Protein AF-0000000083653283 (afdb_homodimer)

Solvent-accessible surface area (backbone atoms only — not comparable to full-atom values): 8372 Å² total; per-residue (Å²): 129,79,78,67,70,74,69,44,74,60,32,42,71,48,33,76,84,47,84,59,62,86,53,51,68,34,54,43,48,38,47,36,54,50,51,48,51,50,31,52,50,46,14,51,50,29,20,51,47,35,50,53,48,44,47,67,54,31,72,91,52,87,74,52,62,80,84,71,55,90,88,105,129,79,78,67,70,73,72,44,72,60,32,40,69,48,33,75,84,47,83,60,64,85,53,49,68,32,53,44,47,38,46,37,54,52,52,61,66,41,29,63,56,45,17,51,50,28,20,51,48,35,51,52,49,44,47,66,54,30,72,89,52,86,74,51,62,80,82,72,55,90,89,105

Organism: NCBI:txid97028

Sequence (144 aa):
VRRGHFYGRGEKEADPAGIYTESSRAELITKIFEVESTMIEAASSQFHNAVTQLRALNPDVALNLEGLDEEKVRRGHFYGRGEKEADPAGIYTESSRAELITKIFEVESTMIEAASSQF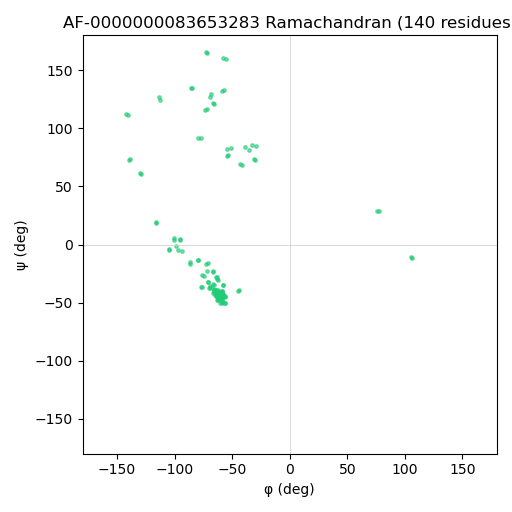HNAVTQLRALNPDVALNL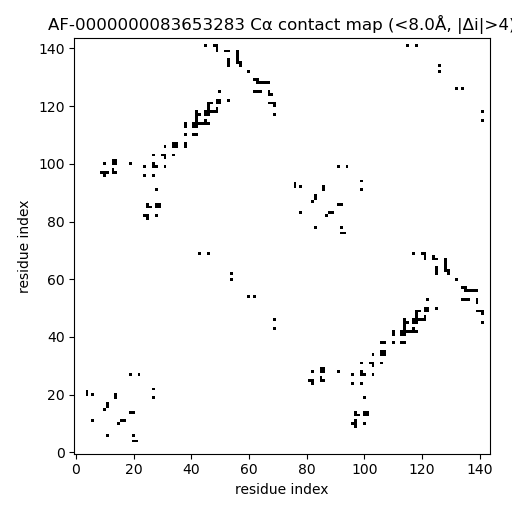EGLDEEK

Foldseek 3Di:
DPPQLPCDPVNCVVCVPCPCRPPDPVRVVVVVVVVVVVVLVVLLVVLVVVVVVVCVVCVVDDDDCPPPDSVD/DPPQLPCDPVNCVVPVPCPCSPPDPVRVVVVVVVCVVCVVVVQVVVLVVVVVVVCVVCVVDDDDCPPDDSVD

Secondary structure (DSSP, 8-state):
--------HHHHHH-TT-TTTT--HHHHHHHHHHHHHHHHHHHHHHHHHHHHHHHHH-TTS----TT--TT-/--------HHHHHH-TT-TTTT--HHHHHHHHHHHHHHHHHHHHHHHHHHHHHHHHH-TTS----TT--TT-

Radius of gyration: 21.47 Å; Cα contacts (8 Å, |Δi|>4): 147; chains: 2; bounding box: 29×71×45 Å

Structure (mmCIF, N/CA/C/O backbone):
data_AF-0000000083653283-model_v1
#
loop_
_entity.id
_entity.type
_entity.pdbx_description
1 polymer 'Uncharacterized protein'
#
loop_
_atom_site.group_PDB
_atom_site.id
_atom_site.type_symbol
_atom_site.label_atom_id
_atom_site.label_alt_id
_atom_site.label_comp_id
_atom_site.label_asym_id
_atom_site.label_entity_id
_atom_site.label_seq_id
_atom_site.pdbx_PDB_ins_code
_atom_site.Cartn_x
_atom_site.Cartn_y
_atom_site.Cartn_z
_atom_site.occupancy
_atom_site.B_iso_or_equiv
_atom_site.auth_seq_id
_atom_site.auth_comp_id
_atom_site.auth_asym_id
_atom_site.auth_atom_id
_atom_site.pdbx_PDB_model_num
ATOM 1 N N . VAL A 1 1 ? 2.195 40.906 9.297 1 31.8 1 VAL A N 1
ATOM 2 C CA . VAL A 1 1 ? 2.809 39.906 10.148 1 31.8 1 VAL A CA 1
ATOM 3 C C . VAL A 1 1 ? 2.699 38.531 9.492 1 31.8 1 VAL A C 1
ATOM 5 O O . VAL A 1 1 ? 1.6 38.062 9.18 1 31.8 1 VAL A O 1
ATOM 8 N N . ARG A 1 2 ? 3.523 38.062 8.641 1 37.94 2 ARG A N 1
ATOM 9 C CA . ARG A 1 2 ? 3.539 36.781 7.938 1 37.94 2 ARG A CA 1
ATOM 10 C C . ARG A 1 2 ? 3.389 35.625 8.914 1 37.94 2 ARG A C 1
ATOM 12 O O . ARG A 1 2 ? 4.129 35.531 9.891 1 37.94 2 ARG A O 1
ATOM 19 N N . ARG A 1 3 ? 2.25 35.219 9.359 1 39.72 3 ARG A N 1
ATOM 20 C CA . ARG A 1 3 ? 2.02 34.281 10.445 1 39.72 3 ARG A CA 1
ATOM 21 C C . ARG A 1 3 ? 2.973 33.094 10.352 1 39.72 3 ARG A C 1
ATOM 23 O O . ARG A 1 3 ? 2.99 32.375 9.352 1 39.72 3 ARG A O 1
ATOM 30 N N . GLY A 1 4 ? 4.293 33.281 10.586 1 41.56 4 GLY A N 1
ATOM 31 C CA . GLY A 1 4 ? 5.332 32.25 10.578 1 41.56 4 GLY A CA 1
ATOM 32 C C . GLY A 1 4 ? 4.84 30.891 11.047 1 41.56 4 GLY A C 1
ATOM 33 O O . GLY A 1 4 ? 4.18 30.781 12.078 1 41.56 4 GLY A O 1
ATOM 34 N N . HIS A 1 5 ? 4.285 30.141 10.102 1 49.19 5 HIS A N 1
ATOM 35 C CA . HIS A 1 5 ? 3.912 28.781 10.461 1 49.19 5 HIS A CA 1
ATOM 36 C C . HIS A 1 5 ? 4.84 28.219 11.539 1 49.19 5 HIS A C 1
ATOM 38 O O . HIS A 1 5 ? 6.062 28.203 11.359 1 49.19 5 HIS A O 1
ATOM 44 N N . PHE A 1 6 ? 4.746 28.672 12.797 1 54.31 6 PHE A N 1
ATOM 45 C CA . PHE A 1 6 ? 5.512 28.156 13.93 1 54.31 6 PHE A CA 1
ATOM 46 C C . PHE A 1 6 ? 5.715 26.656 13.812 1 54.31 6 PHE A C 1
ATOM 48 O O . PHE A 1 6 ? 4.746 25.891 13.773 1 54.31 6 PHE A O 1
ATOM 55 N N . TYR A 1 7 ? 6.66 26.312 13.062 1 65 7 TYR A N 1
ATOM 56 C CA . TYR A 1 7 ? 7.18 24.953 13.102 1 65 7 TYR A CA 1
ATOM 57 C C . TYR A 1 7 ? 7.586 24.562 14.516 1 65 7 TYR A C 1
ATOM 59 O O . TYR A 1 7 ? 8.68 24.906 14.969 1 65 7 TYR A O 1
ATOM 67 N N . GLY A 1 8 ? 6.543 24.297 15.258 1 73.06 8 GLY A N 1
ATOM 68 C CA . GLY A 1 8 ? 6.789 23.938 16.641 1 73.06 8 GLY A CA 1
ATOM 69 C C . GLY A 1 8 ? 7.734 22.766 16.812 1 73.06 8 GLY A C 1
ATOM 70 O O . GLY A 1 8 ? 8.141 22.156 15.82 1 73.06 8 GLY A O 1
ATOM 71 N N . ARG A 1 9 ? 8.312 22.641 17.953 1 79.5 9 ARG A N 1
ATOM 72 C CA . ARG A 1 9 ? 9.266 21.594 18.281 1 79.5 9 ARG A CA 1
ATOM 73 C C . ARG A 1 9 ? 8.789 20.234 17.766 1 79.5 9 ARG A C 1
ATOM 75 O O . ARG A 1 9 ? 9.562 19.484 17.172 1 79.5 9 ARG A O 1
ATOM 82 N N . GLY A 1 10 ? 7.441 19.984 17.875 1 84.31 10 GLY A N 1
ATOM 83 C CA . GLY A 1 10 ? 6.883 18.719 17.406 1 84.31 10 GLY A CA 1
ATOM 84 C C . GLY A 1 10 ? 6.965 18.562 15.898 1 84.31 10 GLY A C 1
ATOM 85 O O . GLY A 1 10 ? 7.277 17.484 15.398 1 84.31 10 GLY A O 1
ATOM 86 N N . GLU A 1 11 ? 6.84 19.609 15.234 1 88.31 11 GLU A N 1
ATOM 87 C CA . GLU A 1 11 ? 6.867 19.562 13.773 1 88.31 11 GLU A CA 1
ATOM 88 C C . GLU A 1 11 ? 8.289 19.406 13.258 1 88.31 11 GLU A C 1
ATOM 90 O O . GLU A 1 11 ? 8.523 18.703 12.266 1 88.31 11 GLU A O 1
ATOM 95 N N . LYS A 1 12 ? 9.195 20.062 13.961 1 89.81 12 LYS A N 1
ATOM 96 C CA . LYS A 1 12 ? 10.586 19.938 13.555 1 89.81 12 LYS A CA 1
ATOM 97 C C . LYS A 1 12 ? 11.086 18.5 13.719 1 89.81 12 LYS A C 1
ATOM 99 O O . LYS A 1 12 ? 11.875 18.016 12.914 1 89.81 12 LYS A O 1
ATOM 104 N N . GLU A 1 13 ? 10.664 17.891 14.766 1 92.06 13 GLU A N 1
ATOM 105 C CA . GLU A 1 13 ? 11.016 16.5 14.992 1 92.06 13 GLU A CA 1
ATOM 106 C C . GLU A 1 13 ? 10.383 15.594 13.938 1 92.06 13 GLU A C 1
ATOM 108 O O . GLU A 1 13 ? 11.016 14.664 13.445 1 92.06 13 GLU A O 1
ATOM 113 N N . ALA A 1 14 ? 9.172 15.891 13.57 1 91.69 14 ALA A N 1
ATOM 114 C CA . ALA A 1 14 ? 8.453 15.078 12.586 1 91.69 14 ALA A CA 1
ATOM 115 C C . ALA A 1 14 ? 8.961 15.352 11.172 1 91.69 14 ALA A C 1
ATOM 117 O O . ALA A 1 14 ? 8.875 14.477 10.305 1 91.69 14 ALA A O 1
ATOM 118 N N . ASP A 1 15 ? 9.477 16.484 10.969 1 93.38 15 ASP A N 1
ATOM 119 C CA . ASP A 1 15 ? 9.883 16.922 9.641 1 93.38 15 ASP A CA 1
ATOM 120 C C . ASP A 1 15 ? 11.219 17.672 9.695 1 93.38 15 ASP A C 1
ATOM 122 O O . ASP A 1 15 ? 11.281 18.875 9.445 1 93.38 15 ASP A O 1
ATOM 126 N N . PRO A 1 16 ? 12.219 16.891 9.914 1 91.81 16 PRO A N 1
ATOM 127 C CA . PRO A 1 16 ? 13.516 17.547 10.094 1 91.81 16 PRO A CA 1
ATOM 128 C C . PRO A 1 16 ? 13.977 18.297 8.852 1 91.81 16 PRO A C 1
ATOM 130 O O . PRO A 1 16 ? 14.68 19.312 8.953 1 91.81 16 PRO A O 1
ATOM 133 N N . ALA A 1 17 ? 13.586 17.906 7.711 1 93.38 17 ALA A N 1
ATOM 134 C CA . ALA A 1 17 ? 13.992 18.531 6.457 1 93.38 17 ALA A CA 1
ATOM 135 C C . ALA A 1 17 ? 13.078 19.703 6.109 1 93.38 17 ALA A C 1
ATOM 137 O O . ALA A 1 17 ? 13.383 20.484 5.203 1 93.38 17 ALA A O 1
ATOM 138 N N . GLY A 1 18 ? 11.969 19.797 6.742 1 92.69 18 GLY A N 1
ATOM 139 C CA . GLY A 1 18 ? 11.047 20.906 6.531 1 92.69 18 GLY A CA 1
ATOM 140 C C . GLY A 1 18 ? 10.266 20.797 5.238 1 92.69 18 GLY A C 1
ATOM 141 O O . GLY A 1 18 ? 9.898 21.812 4.641 1 92.69 18 GLY A O 1
ATOM 142 N N . ILE A 1 19 ? 10.039 19.641 4.789 1 93.81 19 ILE A N 1
ATOM 143 C CA . ILE A 1 19 ? 9.367 19.375 3.523 1 93.81 19 ILE A CA 1
ATOM 144 C C . ILE A 1 19 ? 7.941 19.922 3.576 1 93.81 19 ILE A C 1
ATOM 146 O O . ILE A 1 19 ? 7.43 20.438 2.58 1 93.81 19 ILE A O 1
ATOM 150 N N . TYR A 1 20 ? 7.367 19.938 4.746 1 94.56 20 TYR A N 1
ATOM 151 C CA . TYR A 1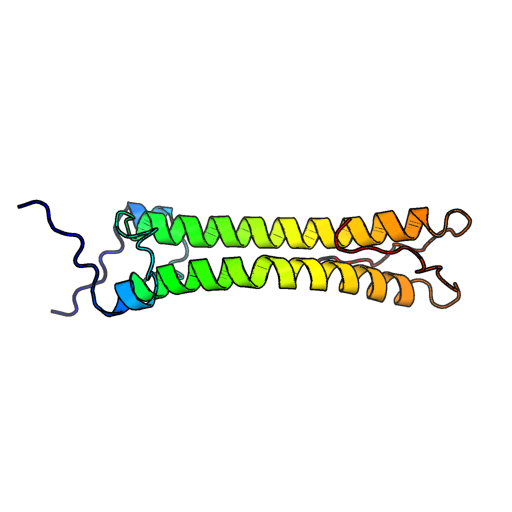 20 ? 5.953 20.266 4.832 1 94.56 20 TYR A CA 1
ATOM 152 C C . TYR A 1 20 ? 5.746 21.562 5.617 1 94.56 20 TYR A C 1
ATOM 154 O O . TYR A 1 20 ? 4.637 21.844 6.07 1 94.56 20 TYR A O 1
ATOM 162 N N . THR A 1 21 ? 6.738 22.312 5.719 1 91.06 21 THR A N 1
ATOM 163 C CA . THR A 1 21 ? 6.695 23.531 6.531 1 91.06 21 THR A CA 1
ATOM 164 C C . THR A 1 21 ? 5.59 24.453 6.051 1 91.06 21 THR A C 1
ATOM 166 O O . THR A 1 21 ? 4.906 25.094 6.859 1 91.06 21 THR A O 1
ATOM 169 N N . GLU A 1 22 ? 5.336 24.5 4.762 1 89.25 22 GLU A N 1
ATOM 170 C CA . GLU A 1 22 ? 4.398 25.484 4.207 1 89.25 22 GLU A CA 1
ATOM 171 C C . GLU A 1 22 ? 3.037 24.844 3.939 1 89.25 22 GLU A C 1
ATOM 173 O O . GLU A 1 22 ? 2.111 25.516 3.48 1 89.25 22 GLU A O 1
ATOM 178 N N . SER A 1 23 ? 2.893 23.641 4.297 1 91.81 23 SER A N 1
ATOM 179 C CA . SER A 1 23 ? 1.645 22.953 4.016 1 91.81 23 SER A CA 1
ATOM 180 C C . SER A 1 23 ? 0.601 23.219 5.09 1 91.81 23 SER A C 1
ATOM 182 O O . SER A 1 23 ? 0.922 23.266 6.281 1 91.81 23 SER A O 1
ATOM 184 N N . SER A 1 24 ? -0.583 23.5 4.664 1 91.25 24 SER A N 1
ATOM 185 C CA . SER A 1 24 ? -1.704 23.594 5.59 1 91.25 24 SER A CA 1
ATOM 186 C C . SER A 1 24 ? -2.117 22.234 6.117 1 91.25 24 SER A C 1
ATOM 188 O O . SER A 1 24 ? -1.701 21.203 5.582 1 91.25 24 SER A O 1
ATOM 190 N N . ARG A 1 25 ? -2.906 22.188 7.184 1 92.19 25 ARG A N 1
ATOM 191 C CA . ARG A 1 25 ? -3.439 20.938 7.707 1 92.19 25 ARG A CA 1
ATOM 192 C C . ARG A 1 25 ? -4.254 20.203 6.648 1 92.19 25 ARG A C 1
ATOM 194 O O . ARG A 1 25 ? -4.145 18.984 6.508 1 92.19 25 ARG A O 1
ATOM 201 N N . ALA A 1 26 ? -5.043 20.938 5.926 1 93.12 26 ALA A N 1
ATOM 202 C CA . ALA A 1 26 ? -5.844 20.344 4.859 1 93.12 26 ALA A CA 1
ATOM 203 C C . ALA A 1 26 ? -4.957 19.672 3.82 1 93.12 26 ALA A C 1
ATOM 205 O O . ALA A 1 26 ? -5.254 18.562 3.375 1 93.12 26 ALA A O 1
ATOM 206 N N . GLU A 1 27 ? -3.918 20.312 3.471 1 94.38 27 GLU A N 1
ATOM 207 C CA . GLU A 1 27 ? -2.982 19.75 2.5 1 94.38 27 GLU A CA 1
ATOM 208 C C . GLU A 1 27 ? -2.301 18.5 3.047 1 94.38 27 GLU A C 1
ATOM 210 O O . GLU A 1 27 ? -2.076 17.547 2.309 1 94.38 27 GLU A O 1
ATOM 215 N N . LEU A 1 28 ? -1.951 18.531 4.316 1 96.38 28 LEU A N 1
ATOM 216 C CA . LEU A 1 28 ? -1.321 17.375 4.934 1 96.38 28 LEU A CA 1
ATOM 217 C C . LEU A 1 28 ? -2.279 16.188 4.965 1 96.38 28 LEU A C 1
ATOM 219 O O . LEU A 1 28 ? -1.892 15.062 4.641 1 96.38 28 LEU A O 1
ATOM 223 N N . ILE A 1 29 ? -3.5 16.406 5.277 1 96.44 29 ILE A N 1
ATOM 224 C CA . ILE A 1 29 ? -4.508 15.352 5.312 1 96.44 29 ILE A CA 1
ATOM 225 C C . I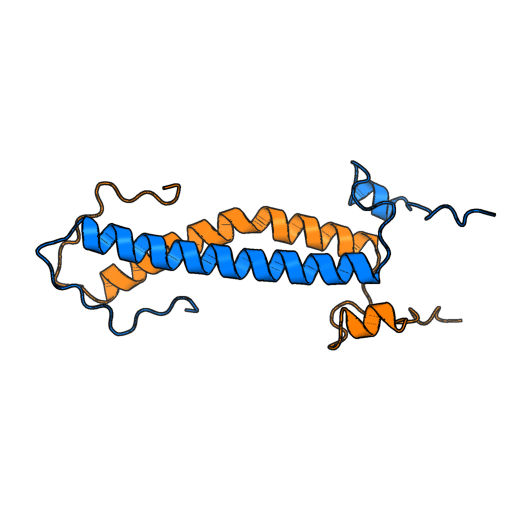LE A 1 29 ? -4.711 14.789 3.906 1 96.44 29 ILE A C 1
ATOM 227 O O . ILE A 1 29 ? -4.742 13.57 3.721 1 96.44 29 ILE A O 1
ATOM 231 N N . THR A 1 30 ? -4.797 15.602 2.93 1 97.12 30 THR A N 1
ATOM 232 C CA . THR A 1 30 ? -4.914 15.156 1.544 1 97.12 30 THR A CA 1
ATOM 233 C C . THR A 1 30 ? -3.73 14.273 1.155 1 97.12 30 THR A C 1
ATOM 235 O O . THR A 1 30 ? -3.906 13.242 0.506 1 97.12 30 THR A O 1
ATOM 238 N N . LYS A 1 31 ? -2.562 14.711 1.552 1 97.12 31 LYS A N 1
ATOM 239 C CA . LYS A 1 31 ? -1.351 13.953 1.236 1 97.12 31 LYS A CA 1
ATOM 240 C C . LYS A 1 31 ? -1.389 12.562 1.861 1 97.12 31 LYS A C 1
ATOM 242 O O . LYS A 1 31 ? -0.961 11.586 1.242 1 97.12 31 LYS A O 1
ATOM 247 N N . ILE A 1 32 ? -1.838 12.492 3.107 1 97.12 32 ILE A N 1
ATOM 248 C CA . ILE A 1 32 ? -1.951 11.188 3.752 1 97.12 32 ILE A CA 1
ATOM 249 C C . ILE A 1 32 ? -2.834 10.273 2.908 1 97.12 32 ILE A C 1
ATOM 251 O O . ILE A 1 32 ? -2.445 9.148 2.592 1 97.12 32 ILE A O 1
ATOM 255 N N . PHE A 1 33 ? -4.008 10.727 2.52 1 96.94 33 PHE A N 1
ATOM 256 C CA . PHE A 1 33 ? -4.926 9.906 1.734 1 96.94 33 PHE A CA 1
ATOM 257 C C . PHE A 1 33 ? -4.312 9.547 0.386 1 96.94 33 PHE A C 1
ATOM 259 O O . PHE A 1 33 ? -4.5 8.438 -0.109 1 96.94 33 PHE A O 1
ATOM 266 N N . GLU A 1 34 ? -3.605 10.5 -0.236 1 96.56 34 GLU A N 1
ATOM 267 C CA . GLU A 1 34 ? -2.949 10.242 -1.514 1 96.56 34 GLU A CA 1
ATOM 268 C C . GLU A 1 34 ? -1.894 9.148 -1.383 1 96.56 34 GLU A C 1
ATOM 270 O O . GLU A 1 34 ? -1.836 8.234 -2.205 1 96.56 34 GLU A O 1
ATOM 275 N N . VAL A 1 35 ? -1.042 9.289 -0.344 1 96.56 35 VAL A N 1
ATOM 276 C CA . VAL A 1 35 ? 0.027 8.312 -0.17 1 96.56 35 VAL A CA 1
ATOM 277 C C . VAL A 1 35 ? -0.571 6.949 0.163 1 96.56 35 VAL A C 1
ATOM 279 O O . VAL A 1 35 ? -0.1 5.922 -0.329 1 96.56 35 VAL A O 1
ATOM 282 N N . GLU A 1 36 ? -1.609 6.953 0.984 1 95.69 36 GLU A N 1
ATOM 283 C CA . GLU A 1 36 ? -2.293 5.699 1.29 1 95.69 36 GLU A CA 1
ATOM 284 C C . GLU A 1 36 ? -2.852 5.055 0.026 1 95.69 36 GLU A C 1
ATOM 286 O O . GLU A 1 36 ? -2.713 3.844 -0.173 1 95.69 36 GLU A O 1
ATOM 291 N N . SER A 1 37 ? -3.52 5.828 -0.797 1 96.06 37 SER A N 1
ATOM 292 C CA . SER A 1 37 ? -4.066 5.316 -2.049 1 96.06 37 SER A CA 1
ATOM 293 C C . SER A 1 37 ? -2.971 4.746 -2.941 1 96.06 37 SER A C 1
ATOM 295 O O . SER A 1 37 ? -3.143 3.686 -3.545 1 96.06 37 SER A O 1
ATOM 297 N N . THR A 1 38 ? -1.865 5.484 -3 1 96.12 38 THR A N 1
ATOM 298 C CA . THR A 1 38 ? -0.734 5.027 -3.799 1 96.12 38 THR A CA 1
ATOM 299 C C . THR A 1 38 ? -0.184 3.713 -3.25 1 96.12 38 THR A C 1
ATOM 301 O O . THR A 1 38 ? 0.187 2.82 -4.016 1 96.12 38 THR A O 1
ATOM 304 N N . MET A 1 39 ? -0.121 3.631 -1.9 1 94.81 39 MET A N 1
ATOM 305 C CA . MET A 1 39 ? 0.355 2.4 -1.273 1 94.81 39 MET A CA 1
ATOM 306 C C . MET A 1 39 ? -0.538 1.221 -1.643 1 94.81 39 MET A C 1
ATOM 308 O O . MET A 1 39 ? -0.043 0.144 -1.981 1 94.81 39 MET A O 1
ATOM 312 N N . ILE A 1 40 ? -1.798 1.403 -1.573 1 94.5 40 ILE A N 1
ATOM 313 C CA . ILE A 1 40 ? -2.754 0.349 -1.894 1 94.5 40 ILE A CA 1
ATOM 314 C C . ILE A 1 40 ? -2.588 -0.073 -3.352 1 94.5 40 ILE A C 1
ATOM 316 O O . ILE A 1 40 ? -2.58 -1.267 -3.662 1 94.5 40 ILE A O 1
ATOM 320 N N . GLU A 1 41 ? -2.441 0.858 -4.23 1 95.25 41 GLU A N 1
ATOM 321 C CA . GLU A 1 41 ? -2.256 0.566 -5.648 1 95.25 41 GLU A CA 1
ATOM 322 C C . GLU A 1 41 ? -0.961 -0.203 -5.887 1 95.25 41 GLU A C 1
ATOM 324 O O . GLU A 1 41 ? -0.935 -1.153 -6.672 1 95.25 41 GLU A O 1
ATOM 329 N N . ALA A 1 42 ? 0.091 0.275 -5.23 1 94.12 42 ALA A N 1
ATOM 330 C CA . ALA A 1 42 ? 1.38 -0.4 -5.367 1 94.12 42 ALA A CA 1
ATOM 331 C C . ALA A 1 42 ? 1.299 -1.841 -4.871 1 94.12 42 ALA A C 1
ATOM 333 O O . ALA A 1 42 ? 1.821 -2.754 -5.516 1 94.12 42 ALA A O 1
ATOM 334 N N . ALA A 1 43 ? 0.694 -1.98 -3.758 1 94.75 43 ALA A N 1
ATOM 335 C CA . ALA A 1 43 ? 0.516 -3.318 -3.199 1 94.75 43 ALA A CA 1
ATOM 336 C C . ALA A 1 43 ? -0.264 -4.211 -4.16 1 94.75 43 ALA A C 1
ATOM 338 O O . ALA A 1 43 ? 0.152 -5.34 -4.445 1 94.75 43 ALA A O 1
ATOM 339 N N . SER A 1 44 ? -1.348 -3.768 -4.625 1 96.38 44 SER A N 1
ATOM 340 C CA . SER A 1 44 ? -2.162 -4.508 -5.582 1 96.38 44 SER A CA 1
ATOM 341 C C . SER A 1 44 ? -1.357 -4.875 -6.824 1 96.38 44 SER A C 1
ATOM 343 O O . SER A 1 44 ? -1.415 -6.012 -7.297 1 96.38 44 SER A O 1
ATOM 345 N N . SER A 1 45 ? -0.631 -3.932 -7.324 1 96.62 45 SER A N 1
ATOM 346 C CA . SER A 1 45 ? 0.186 -4.145 -8.516 1 96.62 45 SER A CA 1
ATOM 347 C C . SER A 1 45 ? 1.202 -5.262 -8.297 1 96.62 45 SER A C 1
ATOM 349 O O . SER A 1 45 ? 1.446 -6.074 -9.188 1 96.62 45 SER A O 1
ATOM 351 N N . GLN A 1 46 ? 1.745 -5.207 -7.07 1 96.25 46 GLN A N 1
ATOM 352 C CA . GLN A 1 46 ? 2.754 -6.223 -6.781 1 96.25 46 GLN A CA 1
ATOM 353 C C . GLN A 1 46 ? 2.121 -7.602 -6.641 1 96.25 46 GLN A C 1
ATOM 355 O O . GLN A 1 46 ? 2.723 -8.609 -7.023 1 96.25 46 GLN A O 1
ATOM 360 N N . PHE A 1 47 ? 0.877 -7.691 -6.145 1 97.88 47 PHE A N 1
ATOM 361 C CA . PHE A 1 47 ? 0.12 -8.938 -6.133 1 97.88 47 PHE A CA 1
ATOM 362 C C . PHE A 1 47 ? -0.043 -9.484 -7.543 1 97.88 47 PHE A C 1
ATOM 364 O O . PHE A 1 47 ? 0.273 -10.648 -7.801 1 97.88 47 PHE A O 1
ATOM 371 N N . HIS A 1 48 ? -0.419 -8.695 -8.43 1 97.62 48 HIS A N 1
ATOM 372 C CA . HIS A 1 48 ? -0.66 -9.102 -9.805 1 97.62 48 HIS A CA 1
ATOM 373 C C . HIS A 1 48 ? 0.646 -9.438 -10.516 1 97.62 48 HIS A C 1
ATOM 375 O O . HIS A 1 48 ? 0.688 -10.344 -11.352 1 97.62 48 HIS A O 1
ATOM 381 N N . ASN A 1 49 ? 1.662 -8.641 -10.18 1 97.94 49 ASN A N 1
ATOM 382 C CA . ASN A 1 49 ? 2.982 -8.938 -10.727 1 97.94 49 ASN A CA 1
ATOM 383 C C . ASN A 1 49 ? 3.426 -10.352 -10.383 1 97.94 49 ASN A C 1
ATOM 385 O O . ASN A 1 49 ? 3.93 -11.078 -11.242 1 97.94 49 ASN A O 1
ATOM 389 N N . ALA A 1 50 ? 3.24 -10.797 -9.141 1 97.5 50 ALA A N 1
ATOM 390 C CA . ALA A 1 50 ? 3.586 -12.141 -8.703 1 97.5 50 ALA A CA 1
ATOM 391 C C . ALA A 1 50 ? 2.832 -13.195 -9.508 1 97.5 50 ALA A C 1
ATOM 393 O O . ALA A 1 50 ? 3.424 -14.172 -9.977 1 97.5 50 ALA A O 1
ATOM 394 N N . VAL A 1 51 ? 1.512 -12.969 -9.68 1 97.38 51 VAL A N 1
ATOM 395 C CA . VAL A 1 51 ? 0.668 -13.898 -10.43 1 97.38 51 VAL A CA 1
ATOM 396 C C . VAL A 1 51 ? 1.168 -14.008 -11.867 1 97.38 51 VAL A C 1
ATOM 398 O O . VAL A 1 51 ? 1.296 -15.109 -12.406 1 97.38 51 VAL A O 1
ATOM 401 N N . THR A 1 52 ? 1.473 -12.875 -12.477 1 97.94 52 THR A N 1
ATOM 402 C CA . THR A 1 52 ? 1.952 -12.82 -13.852 1 97.94 52 THR A CA 1
ATOM 403 C C . THR A 1 52 ? 3.279 -13.562 -13.984 1 97.94 52 THR A C 1
ATOM 405 O O . THR A 1 52 ? 3.457 -14.367 -14.906 1 97.94 52 THR A O 1
ATOM 408 N N . GLN A 1 53 ? 4.156 -13.289 -13.086 1 97.44 53 GLN A N 1
ATOM 409 C CA . GLN A 1 53 ? 5.457 -13.953 -13.141 1 97.44 53 GLN A CA 1
ATOM 410 C C . GLN A 1 53 ? 5.312 -15.461 -12.969 1 97.44 53 GLN A C 1
ATOM 412 O O . GLN A 1 53 ? 5.953 -16.234 -13.68 1 97.44 53 GLN A O 1
ATOM 417 N N . LEU A 1 54 ? 4.465 -15.922 -12.078 1 97.12 54 LEU A N 1
ATOM 418 C CA . LEU A 1 54 ? 4.289 -17.344 -11.828 1 97.12 54 LEU A CA 1
ATOM 419 C C . LEU A 1 54 ? 3.717 -18.047 -13.055 1 97.12 54 LEU A C 1
ATOM 421 O O . LEU A 1 54 ? 4.125 -19.172 -13.375 1 97.12 54 LEU A O 1
ATOM 425 N N . ARG A 1 55 ? 2.777 -17.391 -13.703 1 96.69 55 ARG A N 1
ATOM 426 C CA . ARG A 1 55 ? 2.238 -17.953 -14.938 1 96.69 55 ARG A CA 1
ATOM 427 C C . ARG A 1 55 ? 3.324 -18.078 -16 1 96.69 55 ARG A C 1
ATOM 429 O O . ARG A 1 55 ? 3.396 -19.094 -16.703 1 96.69 55 ARG A O 1
ATOM 436 N N . ALA A 1 56 ? 4.148 -17.109 -1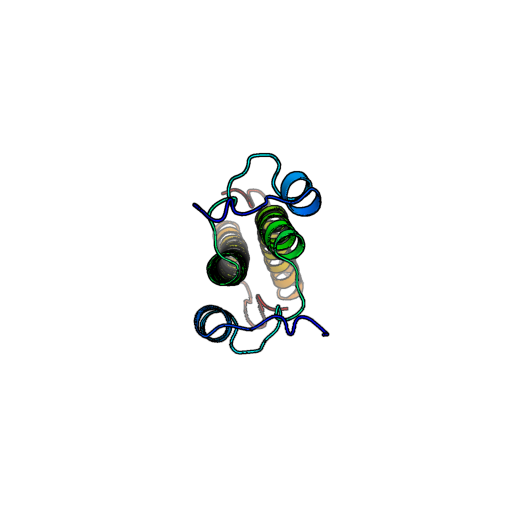6.078 1 96.81 56 ALA A N 1
ATOM 437 C CA . ALA A 1 56 ? 5.219 -17.109 -17.078 1 96.81 56 ALA A CA 1
ATOM 438 C C . ALA A 1 56 ? 6.246 -18.203 -16.781 1 96.81 56 ALA A C 1
ATOM 440 O O . ALA A 1 56 ? 6.797 -18.812 -17.703 1 96.81 56 ALA A O 1
ATOM 441 N N . LEU A 1 57 ? 6.477 -18.406 -15.5 1 96.5 57 LEU A N 1
ATOM 442 C CA . LEU A 1 57 ? 7.477 -19.375 -15.07 1 96.5 57 LEU A CA 1
ATOM 443 C C . LEU A 1 57 ? 6.93 -20.797 -15.141 1 96.5 57 LEU A C 1
ATOM 445 O O . LEU A 1 57 ? 7.688 -21.766 -15.07 1 96.5 57 LEU A O 1
ATOM 449 N N . ASN A 1 58 ? 5.637 -20.984 -15.297 1 96.56 58 ASN A N 1
ATOM 450 C CA . ASN A 1 58 ? 4.969 -22.281 -15.367 1 96.56 58 ASN A CA 1
ATOM 451 C C . ASN A 1 58 ? 4.039 -22.359 -16.578 1 96.56 58 ASN A C 1
ATOM 453 O O . ASN A 1 58 ? 2.836 -22.578 -16.422 1 96.56 58 ASN A O 1
ATOM 457 N N . PRO A 1 59 ? 4.609 -22.234 -17.719 1 94.62 59 PRO A N 1
ATOM 458 C CA . PRO A 1 59 ? 3.789 -22.109 -18.922 1 94.62 59 PRO A CA 1
ATOM 459 C C . PRO A 1 59 ? 3.004 -23.391 -19.234 1 94.62 59 PRO A C 1
ATOM 461 O O . PRO A 1 59 ? 1.964 -23.328 -19.906 1 94.62 59 PRO A O 1
ATOM 464 N N . ASP A 1 60 ? 3.4 -24.516 -18.797 1 94.12 60 ASP A N 1
ATOM 465 C CA . ASP A 1 60 ? 2.764 -25.781 -19.141 1 94.12 60 ASP A CA 1
ATOM 466 C C . ASP A 1 60 ? 1.742 -26.188 -18.078 1 94.12 60 ASP A C 1
ATOM 468 O O . ASP A 1 60 ? 1.18 -27.281 -18.141 1 94.12 60 ASP A O 1
ATOM 472 N N . VAL A 1 61 ? 1.562 -25.312 -17.141 1 93.5 61 VAL A N 1
ATOM 473 C CA . VAL A 1 61 ? 0.647 -25.625 -16.047 1 93.5 61 VAL A CA 1
ATOM 474 C C . VAL A 1 61 ? -0.571 -24.703 -16.109 1 93.5 61 VAL A C 1
ATOM 476 O O . VAL A 1 61 ? -0.432 -23.484 -16.25 1 93.5 61 VAL A O 1
ATOM 479 N N . ALA A 1 62 ? -1.739 -25.312 -16.109 1 92.94 62 ALA A N 1
ATOM 480 C CA . ALA A 1 62 ? -2.957 -24.516 -15.938 1 92.94 62 ALA A CA 1
ATOM 481 C C . ALA A 1 62 ? -3.18 -24.188 -14.469 1 92.94 62 ALA A C 1
ATOM 483 O O . ALA A 1 62 ? -3.787 -24.953 -13.727 1 92.94 62 ALA A O 1
ATOM 484 N N . LEU A 1 63 ? -2.664 -23.094 -14.141 1 93.94 63 LEU A N 1
ATOM 485 C CA . LEU A 1 63 ? -2.783 -22.688 -12.75 1 93.94 63 LEU A CA 1
ATOM 486 C C . LEU A 1 63 ? -4.23 -22.344 -12.398 1 93.94 63 LEU A C 1
ATOM 488 O O . LEU A 1 63 ? -4.906 -21.641 -13.164 1 93.94 63 LEU A O 1
ATOM 492 N N . ASN A 1 64 ? -4.637 -22.969 -11.305 1 95.94 64 ASN A N 1
ATOM 493 C CA . ASN A 1 64 ? -5.922 -22.562 -10.75 1 95.94 64 ASN A CA 1
ATOM 494 C C . ASN A 1 64 ? -5.828 -21.203 -10.062 1 95.94 64 ASN A C 1
ATOM 496 O O . ASN A 1 64 ? -5.105 -21.047 -9.07 1 95.94 64 ASN A O 1
ATOM 500 N N . LEU A 1 65 ? -6.535 -20.188 -10.578 1 94.62 65 LEU A N 1
ATOM 501 C CA . LEU A 1 65 ? -6.52 -18.828 -10.023 1 94.62 65 LEU A CA 1
ATOM 502 C C . LEU A 1 65 ? -7.805 -18.547 -9.258 1 94.62 65 LEU A C 1
ATOM 504 O O . LEU A 1 65 ? -7.953 -17.469 -8.664 1 94.62 65 LEU A O 1
ATOM 508 N N . GLU A 1 66 ? -8.656 -19.562 -9.352 1 95.12 66 GLU A N 1
ATOM 509 C CA . GLU A 1 66 ? -9.938 -19.344 -8.695 1 95.12 66 GLU A CA 1
ATOM 510 C C . GLU A 1 66 ? -9.773 -19.25 -7.18 1 95.12 66 GLU A C 1
ATOM 512 O O . GLU A 1 66 ? -9.219 -20.156 -6.551 1 95.12 66 GLU A O 1
ATOM 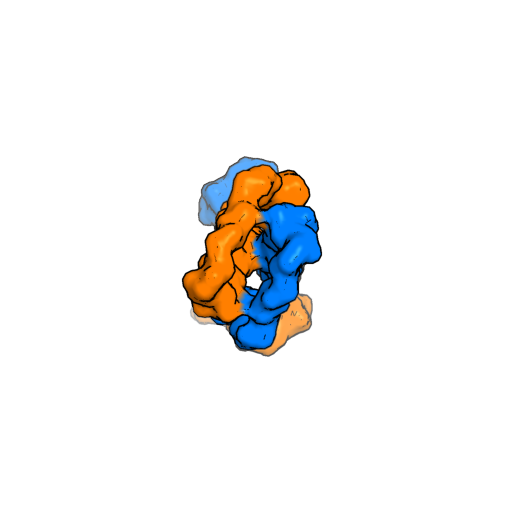517 N N . GLY A 1 67 ? -10.203 -18.109 -6.605 1 94.94 67 GLY A N 1
ATOM 518 C CA . GLY A 1 67 ? -10.078 -17.922 -5.168 1 94.94 67 GLY A CA 1
ATOM 519 C C . GLY A 1 67 ? -8.961 -16.969 -4.793 1 94.94 67 GLY A C 1
ATOM 520 O O . GLY A 1 67 ? -8.82 -16.594 -3.625 1 94.94 67 GLY A O 1
ATOM 521 N N . LEU A 1 68 ? -8.117 -16.609 -5.777 1 96 68 LEU A N 1
ATOM 522 C CA . LEU A 1 68 ? -7.102 -15.594 -5.523 1 96 68 LEU A CA 1
ATOM 523 C C . LEU A 1 68 ? -7.742 -14.281 -5.086 1 96 68 LEU A C 1
ATOM 525 O O . LEU A 1 68 ? -8.75 -13.859 -5.656 1 96 68 LEU A O 1
ATOM 529 N N . ASP A 1 69 ? -7.148 -13.703 -3.939 1 95.31 69 ASP A N 1
ATOM 530 C CA . ASP A 1 69 ? -7.73 -12.5 -3.344 1 95.31 69 ASP A CA 1
ATOM 531 C C . ASP A 1 69 ? -6.641 -11.531 -2.889 1 95.31 69 ASP A C 1
ATOM 533 O O . ASP A 1 69 ? -5.926 -11.805 -1.92 1 95.31 69 ASP A O 1
ATOM 537 N N . GLU A 1 70 ? -6.543 -10.43 -3.559 1 91.56 70 GLU A N 1
ATOM 538 C CA . GLU A 1 70 ? -5.496 -9.469 -3.234 1 91.56 70 GLU A CA 1
ATOM 539 C C . GLU A 1 70 ? -5.773 -8.781 -1.9 1 91.56 70 GLU A C 1
ATOM 541 O O . GLU A 1 70 ? -4.883 -8.156 -1.322 1 91.56 70 GLU A O 1
ATOM 546 N N . GLU A 1 71 ? -7.043 -8.898 -1.425 1 88.25 71 GLU A N 1
ATOM 547 C CA . GLU A 1 71 ? -7.395 -8.188 -0.2 1 88.25 71 GLU A CA 1
ATOM 548 C C . GLU A 1 71 ? -7.34 -9.109 1.013 1 88.25 71 GLU A C 1
ATOM 550 O O . GLU A 1 71 ? -7.602 -8.68 2.139 1 88.25 71 GLU A O 1
ATOM 555 N N . LYS A 1 72 ? -7.02 -10.312 0.661 1 84.38 72 LYS A N 1
ATOM 556 C CA . LYS A 1 72 ? -6.969 -11.273 1.766 1 84.38 72 LYS A CA 1
ATOM 557 C C . LYS A 1 72 ? -5.547 -11.422 2.301 1 84.38 72 LYS A C 1
ATOM 559 O O . LYS A 1 72 ? -4.578 -11.266 1.554 1 84.38 72 LYS A O 1
ATOM 564 N N . VAL B 1 1 ? -11.094 28.016 27.172 1 30.45 1 VAL B N 1
ATOM 565 C CA . VAL B 1 1 ? -11.609 28 25.797 1 30.45 1 VAL B CA 1
ATOM 566 C C . VAL B 1 1 ? -11.047 26.797 25.047 1 30.45 1 VAL B C 1
ATOM 568 O O . VAL B 1 1 ? -9.828 26.641 24.953 1 30.45 1 VAL B O 1
ATOM 571 N N . ARG B 1 2 ? -11.555 25.672 25 1 35.97 2 ARG B N 1
ATOM 572 C CA . ARG B 1 2 ? -11.07 24.453 24.328 1 35.97 2 ARG B CA 1
ATOM 573 C C . ARG B 1 2 ? -10.812 24.703 22.859 1 35.97 2 ARG B C 1
ATOM 575 O O . ARG B 1 2 ? -11.672 25.25 22.156 1 35.97 2 ARG B O 1
ATOM 582 N N . ARG B 1 3 ? -9.711 25.25 22.406 1 38.78 3 ARG B N 1
ATOM 583 C CA . ARG B 1 3 ? -9.484 25.719 21.031 1 38.78 3 ARG B CA 1
ATOM 584 C C . ARG B 1 3 ? -10.055 24.734 20.016 1 38.78 3 ARG B C 1
ATOM 586 O O . ARG B 1 3 ? -9.664 23.562 20 1 38.78 3 ARG B O 1
ATOM 593 N N . GLY B 1 4 ? -11.367 24.562 19.906 1 41.06 4 GLY B N 1
ATOM 594 C CA . GLY B 1 4 ? -12.062 23.75 18.922 1 41.06 4 GLY B CA 1
ATOM 595 C C . GLY B 1 4 ? -11.336 23.641 17.609 1 41.06 4 GLY B C 1
ATOM 596 O O . GLY B 1 4 ? -10.922 24.656 17.031 1 41.06 4 GLY B O 1
ATOM 597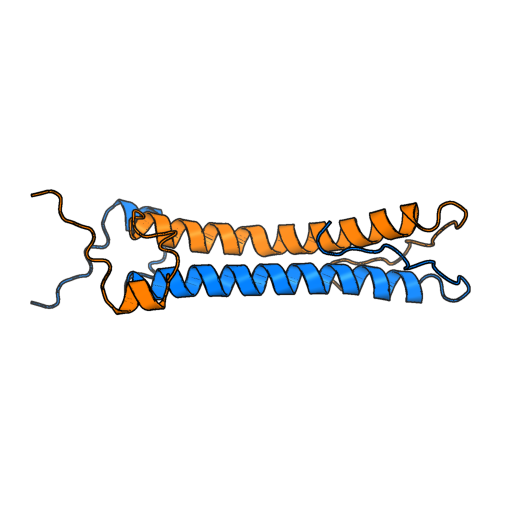 N N . HIS B 1 5 ? -10.398 22.703 17.484 1 48.56 5 HIS B N 1
ATOM 598 C CA . HIS B 1 5 ? -9.719 22.484 16.203 1 48.56 5 HIS B CA 1
ATOM 599 C C . HIS B 1 5 ? -10.641 22.797 15.039 1 48.56 5 HIS B C 1
ATOM 601 O O . HIS B 1 5 ? -11.742 22.266 14.945 1 48.56 5 HIS B O 1
ATOM 607 N N . PHE B 1 6 ? -10.922 24.062 14.75 1 53.78 6 PHE B N 1
ATOM 608 C CA . PHE B 1 6 ? -11.727 24.5 13.617 1 53.78 6 PHE B CA 1
ATOM 609 C C . PHE B 1 6 ? -11.43 23.656 12.375 1 53.78 6 PHE B C 1
ATOM 611 O O . PHE B 1 6 ? -10.281 23.578 11.945 1 53.78 6 PHE B O 1
ATOM 618 N N . TYR B 1 7 ? -12.031 22.609 12.305 1 64.75 7 TYR B N 1
ATOM 619 C CA . TYR B 1 7 ? -12.102 21.859 11.055 1 64.75 7 TYR B CA 1
ATOM 620 C C . TYR B 1 7 ? -12.617 22.734 9.922 1 64.75 7 TYR B C 1
ATOM 622 O O . TYR B 1 7 ? -13.828 22.938 9.789 1 64.75 7 TYR B O 1
ATOM 630 N N . GLY B 1 8 ? -11.703 23.547 9.461 1 74 8 GLY B N 1
ATOM 631 C CA . GLY B 1 8 ? -12.07 24.484 8.406 1 74 8 GLY B CA 1
ATOM 632 C C . GLY B 1 8 ? -12.602 23.797 7.16 1 74 8 GLY B C 1
ATOM 633 O O . GLY B 1 8 ? -12.609 22.562 7.078 1 74 8 GLY B O 1
ATOM 634 N N . ARG B 1 9 ? -13.312 24.5 6.328 1 79.69 9 ARG B N 1
ATOM 635 C CA . ARG B 1 9 ? -13.914 24 5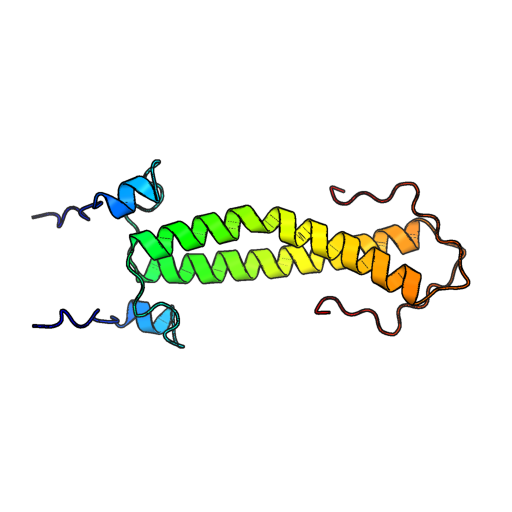.098 1 79.69 9 ARG B CA 1
ATOM 636 C C . ARG B 1 9 ? -12.93 23.141 4.316 1 79.69 9 ARG B C 1
ATOM 638 O O . ARG B 1 9 ? -13.289 22.062 3.838 1 79.69 9 ARG B O 1
ATOM 645 N N . GLY B 1 10 ? -11.625 23.562 4.273 1 84.56 10 GLY B N 1
ATOM 646 C CA . GLY B 1 10 ? -10.617 22.797 3.568 1 84.56 10 GLY B CA 1
ATOM 647 C C . GLY B 1 10 ? -10.344 21.438 4.199 1 84.56 10 GLY B C 1
ATOM 648 O O . GLY B 1 10 ? -10.18 20.453 3.492 1 84.56 10 GLY B O 1
ATOM 649 N N . GLU B 1 11 ? -10.43 21.422 5.453 1 87.62 11 GLU B N 1
ATOM 650 C CA . GLU B 1 11 ? -10.156 20.156 6.156 1 87.62 11 GLU B CA 1
ATOM 651 C C . GLU B 1 11 ? -11.328 19.188 6.027 1 87.62 11 GLU B C 1
ATOM 653 O O . GLU B 1 11 ? -11.125 17.984 5.906 1 87.62 11 GLU B O 1
ATOM 658 N N . LYS B 1 12 ? -12.492 19.766 6.047 1 89.94 12 LYS B N 1
ATOM 659 C CA . LYS B 1 12 ? -13.672 18.922 5.898 1 89.94 12 LYS B CA 1
ATOM 660 C C . LYS B 1 12 ? -13.711 18.266 4.52 1 89.94 12 LYS B C 1
ATOM 662 O O . LYS B 1 12 ? -14.133 17.109 4.383 1 89.94 12 LYS B O 1
ATOM 667 N N . GLU B 1 13 ? -13.32 19.016 3.549 1 91.81 13 GLU B N 1
ATOM 668 C CA . GLU B 1 13 ? -13.242 18.469 2.201 1 91.81 13 GLU B CA 1
ATOM 669 C C . GLU B 1 13 ? -12.164 17.391 2.105 1 91.81 13 GLU B C 1
ATOM 671 O O . GLU B 1 13 ? -12.367 16.359 1.466 1 91.81 13 GLU B O 1
ATOM 676 N N . ALA B 1 14 ? -11.062 17.625 2.754 1 91.81 14 ALA B N 1
ATOM 677 C CA . ALA B 1 14 ? -9.953 16.688 2.715 1 91.81 14 ALA B CA 1
ATOM 678 C C . ALA B 1 14 ? -10.242 15.461 3.57 1 91.81 14 ALA B C 1
ATOM 680 O O . ALA B 1 14 ? -9.742 14.367 3.295 1 91.81 14 ALA B O 1
ATOM 681 N N . ASP B 1 15 ? -11.055 15.648 4.547 1 93.88 15 ASP B N 1
ATOM 682 C CA . ASP B 1 15 ? -11.32 14.594 5.523 1 93.88 15 ASP B CA 1
ATOM 683 C C . ASP B 1 15 ? -12.812 14.531 5.871 1 93.88 15 ASP B C 1
ATOM 685 O O . ASP B 1 15 ? -13.203 14.828 7 1 93.88 15 ASP B O 1
ATOM 689 N N . PRO B 1 16 ? -13.523 14.023 4.914 1 92.12 16 PRO B N 1
ATOM 690 C CA . PRO B 1 16 ? -14.977 14.031 5.125 1 92.12 16 PRO B CA 1
ATOM 691 C C . PRO B 1 16 ? -15.398 13.172 6.312 1 92.12 16 PRO B C 1
ATOM 693 O O . PRO B 1 16 ? -16.391 13.477 6.973 1 92.12 16 PRO B O 1
ATOM 696 N N . ALA B 1 17 ? -14.711 12.188 6.656 1 93.38 17 ALA B N 1
ATOM 697 C CA . ALA B 1 17 ? -15.039 11.289 7.754 1 93.38 17 ALA B CA 1
ATOM 698 C C . ALA B 1 17 ? -14.508 11.82 9.086 1 93.38 17 ALA B C 1
ATOM 700 O O . ALA B 1 17 ? -14.875 11.32 10.148 1 93.38 17 ALA B O 1
ATOM 701 N N . GLY B 1 18 ? -13.633 12.719 9.023 1 92.88 18 GLY B N 1
ATOM 702 C CA . GLY B 1 18 ? -13.102 13.336 10.227 1 92.88 18 GLY B CA 1
ATOM 703 C C . GLY B 1 18 ? -12.086 12.469 10.953 1 92.88 18 GLY B C 1
ATOM 704 O O . GLY B 1 18 ? -11.945 12.555 12.172 1 92.88 18 GLY B O 1
ATOM 705 N N . ILE B 1 19 ? -11.414 11.664 10.242 1 94.19 19 ILE B N 1
ATOM 706 C CA . ILE B 1 19 ? -10.469 10.711 10.805 1 94.19 19 ILE B CA 1
ATOM 707 C C . ILE B 1 19 ? -9.328 11.461 11.492 1 94.19 19 ILE B C 1
ATOM 709 O O . ILE B 1 19 ? -8.828 11.023 12.531 1 94.19 19 ILE B O 1
ATOM 713 N N . TYR B 1 20 ? -9.016 12.633 11.016 1 94.62 20 TYR B N 1
ATOM 714 C CA . TYR B 1 20 ? -7.82 13.312 11.508 1 94.62 20 TYR B CA 1
ATOM 715 C C . TYR B 1 20 ? -8.188 14.602 12.234 1 94.62 20 TYR B C 1
ATOM 717 O O . TYR B 1 20 ? -7.332 15.469 12.438 1 94.62 20 TYR B O 1
ATOM 725 N N . THR B 1 21 ? -9.383 14.719 12.625 1 90.75 21 THR B N 1
ATOM 726 C CA . THR B 1 21 ? -9.875 15.953 13.234 1 90.75 21 THR B CA 1
ATOM 727 C C . THR B 1 21 ? -9.055 16.312 14.477 1 90.75 21 THR B C 1
ATOM 729 O O . THR B 1 21 ? -8.773 17.484 14.719 1 90.75 21 THR B O 1
ATOM 732 N N . GLU B 1 22 ? -8.602 15.336 15.219 1 89.12 22 GLU B N 1
ATOM 733 C CA . GLU B 1 22 ? -7.93 15.602 16.5 1 89.12 22 GLU B CA 1
ATOM 734 C C . GLU B 1 22 ? -6.414 15.523 16.344 1 89.12 22 GLU B C 1
ATOM 736 O O . GLU B 1 22 ? -5.68 15.734 17.312 1 89.12 22 GLU B O 1
ATOM 741 N N . SER B 1 23 ? -5.949 15.359 15.195 1 91.69 23 SER B N 1
ATOM 742 C CA . SER B 1 23 ? -4.516 15.203 14.977 1 91.69 23 SER B CA 1
ATOM 743 C C . SER B 1 23 ? -3.828 16.562 14.852 1 91.69 23 SER B C 1
ATOM 745 O O . SER B 1 23 ? -4.359 17.469 14.219 1 91.69 23 SER B O 1
ATOM 747 N N . SER B 1 24 ? -2.725 16.703 15.516 1 91.44 24 SER B N 1
ATOM 748 C CA . SER B 1 24 ? -1.886 17.875 15.328 1 91.44 24 SER B CA 1
ATOM 749 C C . SER B 1 24 ? -1.163 17.844 13.984 1 91.44 24 SER B C 1
ATOM 751 O O . SER B 1 24 ? -1.129 16.797 13.328 1 91.44 24 SER B O 1
ATOM 753 N N . ARG B 1 25 ? -0.61 18.953 13.547 1 92.5 25 ARG B N 1
ATOM 754 C CA . ARG B 1 25 ? 0.187 19 12.328 1 92.5 25 ARG B CA 1
ATOM 755 C C . ARG B 1 25 ? 1.376 18.062 12.414 1 92.5 25 ARG B C 1
ATOM 757 O O . ARG B 1 25 ? 1.692 17.359 11.445 1 92.5 25 ARG B O 1
ATOM 764 N N . ALA B 1 26 ? 1.993 18.016 13.57 1 93.06 26 ALA B N 1
ATOM 765 C CA . ALA B 1 26 ? 3.127 17.125 13.766 1 93.06 26 ALA B CA 1
ATOM 766 C C . ALA B 1 26 ? 2.717 15.664 13.57 1 93.06 26 ALA B C 1
ATOM 768 O O . ALA B 1 26 ? 3.434 14.891 12.93 1 93.06 26 ALA B O 1
ATOM 769 N N . GLU B 1 27 ? 1.594 15.328 14.07 1 94.19 27 GLU B N 1
ATOM 770 C CA . GLU B 1 27 ? 1.082 13.969 13.93 1 94.19 27 GLU B CA 1
ATOM 771 C C . GLU B 1 27 ? 0.749 13.656 12.477 1 94.19 27 GLU B C 1
ATOM 773 O O . GLU B 1 27 ? 0.985 12.539 12.008 1 94.19 27 GLU B O 1
ATOM 778 N N . LEU B 1 28 ? 0.158 14.586 11.781 1 96.38 28 LEU B N 1
ATOM 779 C CA . LEU B 1 28 ? -0.172 14.383 10.375 1 96.38 28 LEU B CA 1
ATOM 780 C C . LEU B 1 28 ? 1.091 14.188 9.539 1 96.38 28 LEU B C 1
ATOM 782 O O . LEU B 1 28 ? 1.153 13.281 8.711 1 96.38 28 LEU B O 1
ATOM 786 N N . ILE B 1 29 ? 2.125 14.945 9.773 1 96.19 29 ILE B N 1
ATOM 787 C CA . ILE B 1 29 ? 3.393 14.828 9.062 1 96.19 29 ILE B CA 1
ATOM 788 C C . ILE B 1 29 ? 4.031 13.477 9.359 1 96.19 29 ILE B C 1
ATOM 790 O O . ILE B 1 29 ? 4.5 12.789 8.453 1 96.19 29 ILE B O 1
ATOM 794 N N . THR B 1 30 ? 4.004 13.07 10.586 1 96.69 30 THR B N 1
ATOM 795 C CA . THR B 1 30 ? 4.52 11.758 10.969 1 96.69 30 THR B CA 1
ATOM 796 C C . THR B 1 30 ? 3.793 10.648 10.219 1 96.69 30 THR B C 1
ATOM 798 O O . THR B 1 30 ? 4.418 9.703 9.734 1 96.69 30 THR B O 1
ATOM 801 N N . LYS B 1 31 ? 2.492 10.781 10.109 1 96.62 31 LYS B N 1
ATOM 802 C CA . LYS B 1 31 ? 1.684 9.781 9.422 1 96.62 31 LYS B CA 1
ATOM 803 C C . LYS B 1 31 ? 2.074 9.68 7.949 1 96.62 31 LYS B C 1
ATOM 805 O O . LYS B 1 31 ? 2.139 8.578 7.395 1 96.62 31 LYS B O 1
ATOM 810 N N . ILE B 1 32 ? 2.271 10.781 7.312 1 97 32 ILE B N 1
ATOM 811 C CA . ILE B 1 32 ? 2.688 10.773 5.914 1 97 32 ILE B CA 1
ATOM 812 C C . ILE B 1 32 ? 3.977 9.969 5.766 1 97 32 ILE B C 1
ATOM 814 O O . ILE B 1 32 ? 4.055 9.055 4.938 1 97 32 ILE B O 1
ATOM 818 N N . PHE B 1 33 ? 4.996 10.25 6.594 1 95.88 33 PHE B N 1
ATOM 819 C CA . PHE B 1 33 ? 6.277 9.562 6.512 1 95.88 33 PHE B CA 1
ATOM 820 C C . PHE B 1 33 ? 6.117 8.078 6.832 1 95.88 33 PHE B C 1
ATOM 822 O O . PHE B 1 33 ? 6.773 7.234 6.223 1 95.88 33 PHE B O 1
ATOM 829 N N . GLU B 1 34 ? 5.301 7.785 7.836 1 95.19 34 GLU B N 1
ATOM 830 C CA . GLU B 1 34 ? 5.047 6.395 8.195 1 95.19 34 GLU B CA 1
ATOM 831 C C . GLU B 1 34 ? 4.453 5.621 7.016 1 95.19 34 GLU B C 1
ATOM 833 O O . GLU B 1 34 ? 4.918 4.531 6.688 1 95.19 34 GLU B O 1
ATOM 838 N N . VAL B 1 35 ? 3.383 6.234 6.387 1 95.31 35 VAL B N 1
ATOM 839 C CA . VAL B 1 35 ? 2.746 5.551 5.27 1 95.31 35 VAL B CA 1
ATOM 840 C C . VAL B 1 35 ? 3.744 5.391 4.125 1 95.31 35 VAL B C 1
ATOM 842 O O . VAL B 1 35 ? 3.83 4.328 3.51 1 95.31 35 VAL B O 1
ATOM 845 N N . GLU B 1 36 ? 4.52 6.402 3.861 1 93.56 36 GLU B N 1
ATOM 846 C CA . GLU B 1 36 ? 5.52 6.34 2.801 1 93.56 36 GLU B CA 1
ATOM 847 C C . GLU B 1 36 ? 6.543 5.242 3.07 1 93.56 36 GLU B C 1
ATOM 849 O O . GLU B 1 36 ? 6.945 4.523 2.152 1 93.56 36 GLU B O 1
ATOM 854 N N . SER B 1 37 ? 6.93 5.137 4.305 1 93 37 SER B N 1
ATOM 855 C CA . SER B 1 37 ? 7.973 4.184 4.664 1 93 37 SER B CA 1
ATOM 856 C C . SER B 1 37 ? 7.461 2.75 4.594 1 93 37 SER B C 1
ATOM 858 O O . SER B 1 37 ? 8.242 1.815 4.395 1 93 37 SER B O 1
ATOM 860 N N . THR B 1 38 ? 6.148 2.604 4.707 1 94.69 38 THR B N 1
ATOM 861 C CA . THR B 1 38 ? 5.594 1.255 4.758 1 94.69 38 THR B CA 1
ATOM 862 C C . THR B 1 38 ? 5.191 0.783 3.365 1 94.69 38 THR B C 1
ATOM 864 O O . THR B 1 38 ? 4.863 -0.389 3.172 1 94.69 38 THR B O 1
ATOM 867 N N . MET B 1 39 ? 5.293 1.702 2.379 1 92.44 39 MET B N 1
ATOM 868 C CA . MET B 1 39 ? 4.805 1.39 1.039 1 92.44 39 MET B CA 1
ATOM 869 C C . MET B 1 39 ? 5.562 0.209 0.443 1 92.44 39 MET B C 1
ATOM 871 O O . MET B 1 39 ? 4.953 -0.703 -0.123 1 92.44 39 MET B O 1
ATOM 875 N N . ILE B 1 40 ? 6.879 0.202 0.564 1 91.38 40 ILE B N 1
ATOM 876 C CA . ILE B 1 40 ? 7.699 -0.857 -0.014 1 91.38 40 ILE B CA 1
ATOM 877 C C . ILE B 1 40 ? 7.391 -2.184 0.675 1 91.38 40 ILE B C 1
ATOM 879 O O . ILE B 1 40 ? 7.266 -3.219 0.016 1 91.38 40 ILE B O 1
ATOM 883 N N . GLU B 1 41 ? 7.285 -2.107 1.941 1 94.19 41 GLU B N 1
ATOM 884 C CA . GLU B 1 41 ? 6.969 -3.311 2.703 1 94.19 41 GLU B CA 1
ATOM 885 C C . GLU B 1 41 ? 5.594 -3.859 2.326 1 94.19 41 GLU B C 1
ATOM 887 O O . GLU B 1 41 ? 5.418 -5.07 2.197 1 94.19 41 GLU B O 1
ATOM 892 N N . ALA B 1 42 ? 4.652 -2.988 2.178 1 94.19 42 ALA B N 1
ATOM 893 C CA . ALA B 1 42 ? 3.307 -3.396 1.784 1 94.19 42 ALA B CA 1
ATOM 894 C C . ALA B 1 42 ? 3.316 -4.066 0.413 1 94.19 42 ALA B C 1
ATOM 896 O O . ALA B 1 42 ? 2.684 -5.105 0.218 1 94.19 42 ALA B O 1
ATOM 897 N N . ALA B 1 43 ? 4.02 -3.461 -0.458 1 93.81 43 ALA B N 1
ATOM 898 C CA . ALA B 1 43 ? 4.129 -4.016 -1.806 1 93.81 43 ALA B CA 1
ATOM 899 C C . ALA B 1 43 ? 4.758 -5.402 -1.777 1 93.81 43 ALA B C 1
ATOM 901 O O . ALA B 1 43 ? 4.227 -6.344 -2.375 1 93.81 43 ALA B O 1
ATOM 902 N N . SER B 1 44 ? 5.816 -5.547 -1.145 1 95.81 44 SER B N 1
ATOM 903 C CA . SER B 1 44 ? 6.508 -6.824 -1.021 1 95.81 44 SER B CA 1
ATOM 904 C C . SER B 1 44 ? 5.609 -7.883 -0.392 1 95.81 44 SER B C 1
ATOM 906 O O . SER B 1 44 ? 5.547 -9.016 -0.871 1 95.81 44 SER B O 1
ATOM 908 N N . SER B 1 45 ? 4.949 -7.5 0.627 1 96.5 45 SER B N 1
ATOM 909 C CA . SER B 1 45 ? 4.047 -8.414 1.324 1 96.5 45 SER B CA 1
ATOM 910 C C . SER B 1 45 ? 2.961 -8.938 0.391 1 96.5 45 SER B C 1
ATOM 912 O O . SER B 1 45 ? 2.609 -10.117 0.441 1 96.5 45 SER B O 1
ATOM 914 N N . GLN B 1 46 ? 2.48 -8.016 -0.423 1 96.69 46 GLN B N 1
ATOM 915 C CA . GLN B 1 46 ? 1.415 -8.43 -1.33 1 96.69 46 GLN B CA 1
ATOM 916 C C . GLN B 1 46 ? 1.948 -9.344 -2.424 1 96.69 46 GLN B C 1
ATOM 918 O O . GLN B 1 46 ? 1.258 -10.273 -2.854 1 96.69 46 GLN B O 1
ATOM 923 N N . PHE B 1 47 ? 3.203 -9.164 -2.865 1 97.88 47 PHE B N 1
ATOM 924 C CA . PHE B 1 47 ? 3.855 -10.094 -3.783 1 97.88 47 PHE B CA 1
ATOM 925 C C . PHE B 1 47 ? 3.91 -11.5 -3.188 1 97.88 47 PHE B C 1
ATOM 927 O O . PHE B 1 47 ? 3.49 -12.461 -3.824 1 97.88 47 PHE B O 1
ATOM 934 N N . HIS B 1 48 ? 4.336 -11.609 -2.01 1 97.56 48 HIS B N 1
ATOM 935 C CA . HIS B 1 48 ? 4.48 -12.898 -1.339 1 97.56 48 HIS B CA 1
ATOM 936 C C . HIS B 1 48 ? 3.121 -13.523 -1.046 1 97.56 48 HIS B C 1
ATOM 938 O O . HIS B 1 48 ? 2.973 -14.75 -1.104 1 97.56 48 HIS B O 1
ATOM 944 N N . ASN B 1 49 ? 2.191 -12.648 -0.683 1 98.06 49 ASN B N 1
ATOM 945 C CA . ASN B 1 49 ? 0.833 -13.133 -0.466 1 98.06 49 ASN B CA 1
ATOM 946 C C . ASN B 1 49 ? 0.283 -13.836 -1.705 1 98.06 49 ASN B C 1
ATOM 948 O O . ASN B 1 49 ? -0.316 -14.906 -1.603 1 98.06 49 ASN B O 1
ATOM 952 N N . ALA B 1 50 ? 0.479 -13.273 -2.893 1 97.5 50 ALA B N 1
ATOM 953 C CA . ALA B 1 50 ? 0.038 -13.867 -4.152 1 97.5 50 ALA B CA 1
ATOM 954 C C . ALA B 1 50 ? 0.669 -15.242 -4.359 1 97.5 50 ALA B C 1
ATOM 956 O O . ALA B 1 50 ? -0.022 -16.203 -4.703 1 97.5 50 ALA B O 1
ATOM 957 N N . VAL B 1 51 ? 1.983 -15.305 -4.117 1 97.25 51 VAL B N 1
ATOM 958 C CA . VAL B 1 51 ? 2.719 -16.547 -4.285 1 97.25 51 VAL B CA 1
ATOM 959 C C . VAL B 1 51 ? 2.152 -17.609 -3.342 1 97.25 51 VAL B C 1
ATOM 961 O O . VAL B 1 51 ? 1.907 -18.75 -3.754 1 97.25 51 VAL B O 1
ATOM 964 N N . THR B 1 52 ? 1.906 -17.234 -2.113 1 97.94 52 THR B N 1
ATOM 965 C CA . THR B 1 52 ? 1.384 -18.141 -1.098 1 97.94 52 THR B CA 1
ATOM 966 C C . THR B 1 52 ? -0.007 -18.641 -1.481 1 97.94 52 THR B C 1
ATOM 968 O O . THR B 1 52 ? -0.287 -19.844 -1.401 1 97.94 52 THR B O 1
ATOM 971 N N . GLN B 1 53 ? -0.825 -17.734 -1.868 1 97.38 53 GLN B N 1
ATOM 972 C CA . GLN B 1 53 ? -2.178 -18.125 -2.256 1 97.38 53 GLN B CA 1
ATOM 973 C C . GLN B 1 53 ? -2.158 -19.062 -3.457 1 97.38 53 GLN B C 1
ATOM 975 O O . GLN B 1 53 ? -2.887 -20.062 -3.486 1 97.38 53 GLN B O 1
ATOM 980 N N . LEU B 1 54 ? -1.309 -18.812 -4.445 1 97.06 54 LEU B N 1
ATOM 981 C CA . LEU B 1 54 ? -1.244 -19.641 -5.645 1 97.06 54 LEU B CA 1
ATOM 982 C C . LEU B 1 54 ? -0.783 -21.062 -5.305 1 97.06 54 LEU B C 1
ATOM 984 O O . LEU B 1 54 ? -1.302 -22.031 -5.852 1 97.06 54 LEU B O 1
ATOM 988 N N . ARG B 1 55 ? 0.159 -21.141 -4.395 1 96.75 55 ARG B N 1
ATOM 989 C CA . ARG B 1 55 ? 0.604 -22.469 -3.945 1 96.75 55 ARG B CA 1
ATOM 990 C C . ARG B 1 55 ? -0.527 -23.219 -3.252 1 96.75 55 ARG B C 1
ATOM 992 O O . ARG B 1 55 ? -0.707 -24.422 -3.471 1 96.75 55 ARG B O 1
ATOM 999 N N . ALA B 1 56 ? -1.268 -22.516 -2.506 1 96.88 56 ALA B N 1
ATOM 1000 C CA . ALA B 1 56 ? -2.371 -23.125 -1.768 1 96.88 56 ALA B CA 1
ATOM 1001 C C . ALA B 1 56 ? -3.475 -23.578 -2.713 1 96.88 56 ALA B C 1
ATOM 1003 O O . ALA B 1 56 ? -4.109 -24.609 -2.48 1 96.88 56 ALA B O 1
ATOM 1004 N N . LEU B 1 57 ? -3.674 -22.812 -3.738 1 96.38 57 LEU B N 1
ATOM 1005 C CA . LEU B 1 57 ? -4.738 -23.109 -4.695 1 96.38 57 LEU B CA 1
ATOM 1006 C C . LEU B 1 57 ? -4.316 -24.188 -5.672 1 96.38 57 LEU B C 1
ATOM 1008 O O . LEU B 1 57 ? -5.156 -24.75 -6.383 1 96.38 57 LEU B O 1
ATOM 1012 N N . ASN B 1 58 ? -3.061 -24.531 -5.758 1 96.56 58 ASN B N 1
ATOM 1013 C CA . ASN B 1 58 ? -2.508 -25.531 -6.656 1 96.56 58 ASN B CA 1
ATOM 1014 C C . ASN B 1 58 ? -1.629 -26.531 -5.906 1 96.56 58 ASN B C 1
ATOM 1016 O O . ASN B 1 58 ? -0.443 -26.672 -6.207 1 96.56 58 ASN B O 1
ATOM 1020 N N . PRO B 1 59 ? -2.234 -27.219 -4.977 1 94.75 59 PRO B N 1
ATOM 1021 C CA . PRO B 1 59 ? -1.439 -28.062 -4.078 1 94.75 59 PRO B CA 1
ATOM 1022 C C . PRO B 1 59 ? -0.783 -29.25 -4.797 1 94.75 59 PRO B C 1
ATOM 1024 O O . PRO B 1 59 ? 0.241 -29.75 -4.34 1 94.75 59 PRO B O 1
ATOM 1027 N N . ASP B 1 60 ? -1.272 -29.672 -5.891 1 94.19 60 ASP B N 1
ATOM 1028 C CA . ASP B 1 60 ? -0.761 -30.844 -6.59 1 94.19 60 ASP B CA 1
ATOM 1029 C C . ASP B 1 60 ? 0.245 -30.453 -7.668 1 94.19 60 ASP B C 1
ATOM 1031 O O . ASP B 1 60 ? 0.696 -31.297 -8.445 1 94.19 60 ASP B O 1
ATOM 1035 N N . VAL B 1 61 ? 0.512 -29.188 -7.699 1 93.38 61 VAL B N 1
ATOM 1036 C CA . VAL B 1 61 ? 1.426 -28.703 -8.727 1 93.38 61 VAL B CA 1
ATOM 1037 C C . VAL B 1 61 ? 2.725 -28.219 -8.07 1 93.38 61 VAL B C 1
ATOM 1039 O O . VAL B 1 61 ? 2.699 -27.469 -7.105 1 93.38 61 VAL B O 1
ATOM 1042 N N . ALA B 1 62 ? 3.828 -28.781 -8.531 1 92.81 62 ALA B N 1
ATOM 1043 C CA . ALA B 1 62 ? 5.125 -28.219 -8.148 1 92.81 62 ALA B CA 1
ATOM 1044 C C . ALA B 1 62 ? 5.434 -26.953 -8.93 1 92.81 62 ALA B C 1
ATOM 1046 O O . ALA B 1 62 ? 5.992 -27.016 -10.031 1 92.81 62 ALA B O 1
ATOM 1047 N N . LEU B 1 63 ? 5.055 -25.891 -8.375 1 94.06 63 LEU B N 1
ATOM 1048 C CA . LEU B 1 63 ? 5.254 -24.609 -9.047 1 94.06 63 LEU B CA 1
ATOM 1049 C C . LEU B 1 63 ? 6.734 -24.25 -9.109 1 94.06 63 LEU B C 1
ATOM 1051 O O . LEU B 1 63 ? 7.445 -24.359 -8.102 1 94.06 63 LEU B O 1
ATOM 1055 N N . ASN B 1 64 ? 7.137 -23.969 -10.305 1 95.75 64 ASN B N 1
ATOM 1056 C CA . ASN B 1 64 ? 8.469 -23.391 -10.453 1 95.75 64 ASN B CA 1
ATOM 1057 C C . ASN B 1 64 ? 8.516 -21.953 -9.969 1 95.75 64 ASN B C 1
ATOM 1059 O O . ASN B 1 64 ? 7.828 -21.094 -10.508 1 95.75 64 ASN B O 1
ATOM 1063 N N . LEU B 1 65 ? 9.305 -21.656 -8.914 1 94.5 65 LEU B N 1
ATOM 1064 C CA . LEU B 1 65 ? 9.43 -20.328 -8.336 1 94.5 65 LEU B CA 1
ATOM 1065 C C . LEU B 1 65 ? 10.758 -19.688 -8.727 1 94.5 65 LEU B C 1
ATOM 1067 O O . LEU B 1 65 ? 11.031 -18.531 -8.375 1 94.5 65 LEU B O 1
ATOM 1071 N N . GLU B 1 66 ? 11.508 -20.547 -9.414 1 95.06 66 GLU B N 1
ATOM 1072 C CA . GLU B 1 66 ? 12.828 -20.047 -9.781 1 95.06 66 GLU B CA 1
ATOM 1073 C C . GLU B 1 66 ? 12.719 -18.891 -10.766 1 95.06 66 GLU B C 1
ATOM 1075 O O . GLU B 1 66 ? 12.102 -19.031 -11.828 1 95.06 66 GLU B O 1
ATOM 1080 N N . GLY B 1 67 ? 13.266 -17.703 -10.375 1 94.69 67 GLY B N 1
ATOM 1081 C CA . GLY B 1 67 ? 13.211 -16.531 -11.242 1 94.69 67 GLY B CA 1
ATOM 1082 C C . GLY B 1 67 ? 12.211 -15.5 -10.773 1 94.69 67 GLY B C 1
ATOM 1083 O O . GLY B 1 67 ? 12.156 -14.391 -11.32 1 94.69 67 GLY B O 1
ATOM 1084 N N . LEU B 1 68 ? 11.336 -15.852 -9.789 1 95.88 68 LEU B N 1
ATOM 1085 C CA . LEU B 1 68 ? 10.438 -14.867 -9.203 1 95.88 68 LEU B CA 1
ATOM 1086 C C . LEU B 1 68 ? 11.219 -13.695 -8.617 1 95.88 68 LEU B C 1
ATOM 1088 O O . LEU B 1 68 ? 12.25 -13.898 -7.965 1 95.88 68 LEU B O 1
ATOM 1092 N N . ASP B 1 69 ? 10.727 -12.43 -8.961 1 95.44 69 ASP B N 1
ATOM 1093 C CA . ASP B 1 69 ? 11.438 -11.219 -8.547 1 95.44 69 ASP B CA 1
ATOM 1094 C C . ASP B 1 69 ? 10.453 -10.117 -8.156 1 95.44 69 ASP B C 1
ATOM 1096 O O . ASP B 1 69 ? 9.781 -9.555 -9.016 1 95.44 69 ASP B O 1
ATOM 1100 N N . GLU B 1 70 ? 10.438 -9.797 -6.938 1 91.5 70 GLU B N 1
ATOM 1101 C CA . GLU B 1 70 ? 9.492 -8.789 -6.457 1 91.5 70 GLU B CA 1
ATOM 1102 C C . GLU B 1 70 ? 9.891 -7.391 -6.914 1 91.5 70 GLU B C 1
ATOM 1104 O O . GLU B 1 70 ? 9.086 -6.461 -6.855 1 91.5 70 GLU B O 1
ATOM 1109 N N . GLU B 1 71 ? 11.164 -7.27 -7.352 1 88.38 71 GLU B N 1
ATOM 1110 C CA . GLU B 1 71 ? 11.641 -5.941 -7.727 1 88.38 71 GLU B CA 1
ATOM 1111 C C . GLU B 1 71 ? 11.547 -5.727 -9.234 1 88.38 71 GLU B C 1
ATOM 1113 O O . GLU B 1 71 ? 11.867 -4.645 -9.734 1 88.38 71 GLU B O 1
ATOM 1118 N N . LYS B 1 72 ? 11.133 -6.871 -9.836 1 83.81 72 LYS B N 1
ATOM 1119 C CA . LYS B 1 72 ? 11.031 -6.742 -11.289 1 83.81 72 LYS B CA 1
ATOM 1120 C C . LYS B 1 72 ? 9.633 -6.32 -11.711 1 83.81 72 LYS B C 1
ATOM 1122 O O . LYS B 1 72 ? 8.648 -6.648 -11.047 1 83.81 72 LYS B O 1
#

pLDDT: mean 88.97, std 15.29, range [30.45, 98.06]